Protein AF-A0A5S4GB01-F1 (afdb_monomer)

Nearest PDB structures (foldseek):
  4egv-assembly1_A  TM=8.892E-01  e=1.190E-04  Mycolicibacterium smegmatis MC2 155
  4egv-assembly4_D  TM=8.887E-01  e=1.339E-04  Mycolicibacterium smegmatis MC2 155
  4egv-assembly2_B  TM=8.871E-01  e=1.339E-04  Mycolicibacterium smegmatis MC2 155
  4egv-assembly3_C  TM=8.882E-01  e=2.570E-04  Mycolicibacterium smegmatis MC2 155
  3u4v-assembly2_B  TM=5.767E-01  e=1.149E-01  Tetrahymena thermophila

Mean predicted aligned error: 3.89 Å

pLDDT: mean 95.48, std 6.01, range [57.22, 98.81]

InterPro domains:
  IPR040771 Thiolase-like protein type 1, additional C-terminal domain [PF18313] (11-82)

Organism: NCBI:txid1642303

Foldseek 3Di:
DDPDDPDDDDDAAEDQDDFFKWAFQDKDFDADPVRHTQKIWTWTQDPPGHIYIEMERPPVVSVVVVVDDRGGPMWGWDDPPRGTYTDD

Solvent-accessible surface area (backbone atoms only — not comparable to full-atom values): 5246 Å² total; per-residue (Å²): 135,84,92,68,79,94,72,82,84,80,87,67,57,72,43,80,70,58,73,44,69,32,29,28,71,40,73,50,75,45,59,47,97,86,65,48,83,60,35,32,45,35,37,25,41,33,86,89,72,31,30,31,59,29,32,37,66,53,68,71,60,48,54,51,59,74,74,46,90,52,70,69,39,68,34,39,31,40,64,83,86,82,49,16,38,49,46,118

Secondary structure (DSSP, 8-state):
-----S--PPP--EES---EEEEEEEEEEEE-TTS-EEEEEEEEEETTTEEEEEEE--HHHHHHHHHS--TT-EEEEEE-SSSEEEE-

Sequence (88 aa):
GGAAPVFAAKG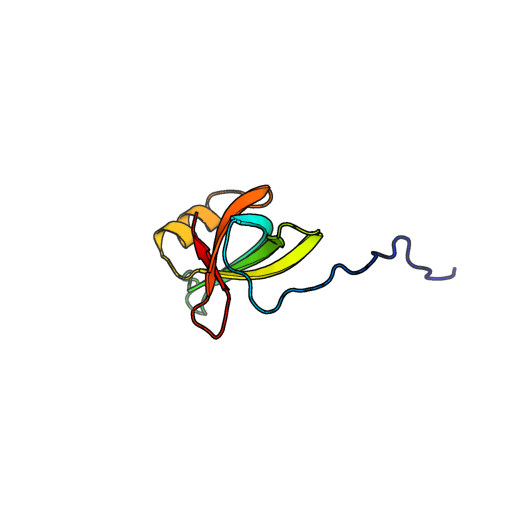VPIAASYEGPAVVAGYTVAHGRDGATERAVLVVDVPGGSRAHAVTEEPELLADAESRELVGQPVRLATDGKVNVASW

Structure (mmCIF, N/CA/C/O backbone):
data_AF-A0A5S4GB01-F1
#
_entry.id   AF-A0A5S4GB01-F1
#
loop_
_atom_site.group_PDB
_atom_site.id
_atom_site.type_symbol
_atom_site.label_atom_id
_atom_site.label_alt_id
_atom_site.label_comp_id
_atom_site.label_asym_id
_atom_site.label_entity_id
_atom_site.label_seq_id
_atom_site.pdbx_PDB_ins_code
_atom_site.Cartn_x
_atom_site.Cartn_y
_atom_site.Cartn_z
_atom_site.occupancy
_atom_site.B_iso_or_equiv
_atom_site.auth_seq_id
_atom_site.auth_comp_id
_atom_site.auth_asym_id
_atom_site.auth_atom_id
_atom_site.pdbx_PDB_model_num
ATOM 1 N N . GLY A 1 1 ? 40.959 9.696 -7.321 1.00 57.22 1 GLY A N 1
ATOM 2 C CA . GLY A 1 1 ? 40.049 8.552 -7.127 1.00 57.22 1 GLY A CA 1
ATOM 3 C C . GLY A 1 1 ? 38.723 8.899 -7.757 1.00 57.22 1 GLY A C 1
ATOM 4 O O . GLY A 1 1 ? 38.206 9.960 -7.443 1.00 57.22 1 GLY A O 1
ATOM 5 N N . GLY A 1 2 ? 38.233 8.100 -8.705 1.00 76.94 2 GLY A N 1
ATOM 6 C CA . GLY A 1 2 ? 36.960 8.367 -9.383 1.00 76.94 2 GLY A CA 1
ATOM 7 C C . GLY A 1 2 ? 35.779 7.8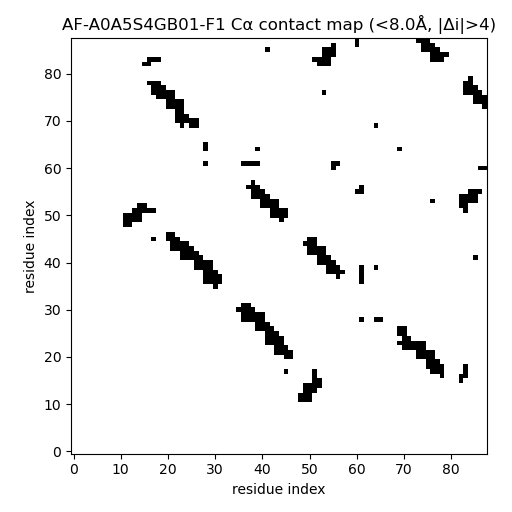47 -8.564 1.00 76.94 2 GLY A C 1
ATOM 8 O O . GLY A 1 2 ? 35.805 6.701 -8.126 1.00 76.94 2 GLY A O 1
ATOM 9 N N . ALA A 1 3 ? 34.760 8.680 -8.360 1.00 81.94 3 ALA A N 1
ATOM 10 C CA . ALA A 1 3 ? 33.524 8.321 -7.667 1.00 81.94 3 ALA A CA 1
ATOM 11 C C . ALA A 1 3 ? 32.562 7.574 -8.612 1.00 81.94 3 ALA A C 1
ATOM 13 O O . 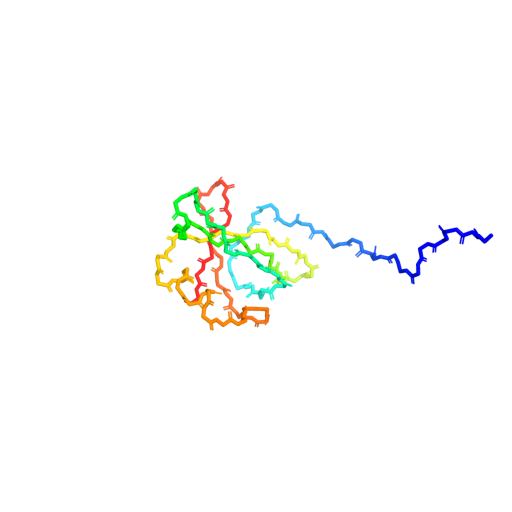ALA A 1 3 ? 31.538 8.115 -9.023 1.00 81.94 3 ALA A O 1
ATOM 14 N N . ALA A 1 4 ? 32.910 6.347 -9.003 1.00 86.12 4 ALA A N 1
ATOM 15 C CA . ALA A 1 4 ? 31.969 5.475 -9.704 1.00 86.12 4 ALA A CA 1
ATOM 16 C C . ALA A 1 4 ? 31.035 4.785 -8.685 1.00 86.12 4 ALA A C 1
ATOM 18 O O . ALA A 1 4 ? 31.520 4.337 -7.641 1.00 86.12 4 ALA A O 1
ATOM 19 N N . PRO A 1 5 ? 29.720 4.675 -8.956 1.00 86.25 5 PRO A N 1
ATOM 20 C CA . PRO A 1 5 ? 28.803 3.931 -8.098 1.00 86.25 5 PRO A CA 1
ATOM 21 C C . PRO A 1 5 ? 29.227 2.464 -7.963 1.00 86.25 5 PRO A C 1
ATOM 23 O O . PRO A 1 5 ? 29.484 1.796 -8.962 1.00 86.25 5 PRO A O 1
ATOM 26 N N . VAL A 1 6 ? 29.246 1.947 -6.732 1.00 90.25 6 VAL A N 1
ATOM 27 C CA . VAL A 1 6 ? 29.499 0.518 -6.451 1.00 90.25 6 VAL A CA 1
ATOM 28 C C . VAL A 1 6 ? 28.286 -0.373 -6.747 1.00 90.25 6 VAL A C 1
ATOM 30 O O . VAL A 1 6 ? 28.412 -1.593 -6.794 1.00 90.25 6 VAL A O 1
ATOM 33 N N . PHE A 1 7 ? 27.112 0.229 -6.961 1.00 86.88 7 PHE A N 1
ATOM 34 C CA . PHE A 1 7 ? 25.883 -0.460 -7.336 1.00 86.88 7 PHE A CA 1
ATOM 35 C C . PHE A 1 7 ? 24.991 0.458 -8.177 1.00 86.88 7 PHE A C 1
ATOM 37 O O . PHE A 1 7 ? 24.815 1.633 -7.855 1.00 86.88 7 PHE A O 1
ATOM 44 N N . ALA A 1 8 ? 24.407 -0.099 -9.235 1.00 86.31 8 ALA A N 1
ATOM 45 C CA . ALA A 1 8 ? 23.381 0.546 -10.040 1.00 86.31 8 ALA A CA 1
ATOM 46 C C . ALA A 1 8 ? 22.179 -0.399 -10.130 1.00 86.31 8 ALA A C 1
ATOM 48 O O . ALA A 1 8 ? 22.245 -1.443 -10.782 1.00 86.31 8 ALA A O 1
ATOM 49 N N . ALA A 1 9 ? 21.089 -0.051 -9.448 1.00 84.31 9 ALA A N 1
ATOM 50 C CA . ALA A 1 9 ? 19.868 -0.843 -9.489 1.00 84.31 9 ALA A CA 1
ATOM 51 C C . ALA A 1 9 ? 19.196 -0.727 -10.862 1.00 84.31 9 ALA A C 1
ATOM 53 O O . ALA A 1 9 ? 19.085 0.366 -11.422 1.00 84.31 9 ALA A O 1
ATOM 54 N N . LYS A 1 10 ? 18.661 -1.841 -11.371 1.00 88.88 10 LYS A N 1
ATOM 55 C CA . LYS A 1 10 ? 17.674 -1.784 -12.449 1.00 88.88 10 LYS A CA 1
ATOM 56 C C . LYS A 1 10 ? 16.334 -1.355 -11.851 1.00 88.88 10 LYS A C 1
ATOM 58 O O . LYS A 1 10 ? 15.866 -1.969 -10.896 1.00 88.88 10 LYS A O 1
ATOM 63 N N . GLY A 1 11 ? 15.729 -0.313 -12.415 1.00 89.62 11 GLY A N 1
ATOM 64 C CA . GLY A 1 11 ? 14.402 0.140 -12.001 1.00 89.62 11 GLY A CA 1
ATOM 65 C C . GLY A 1 11 ? 13.331 -0.934 -12.214 1.00 89.62 11 GLY A C 1
ATOM 66 O O . GLY A 1 11 ? 13.399 -1.714 -13.168 1.00 89.62 11 GLY A O 1
ATOM 67 N N . VAL A 1 12 ? 12.338 -0.942 -11.328 1.00 93.19 12 VAL A N 1
ATOM 68 C CA . VAL A 1 12 ? 11.144 -1.792 -11.410 1.00 93.19 12 VAL A CA 1
ATOM 69 C C . VAL A 1 12 ? 9.964 -0.920 -11.860 1.00 93.19 12 VAL A C 1
ATOM 71 O O . VAL A 1 12 ? 9.835 0.194 -11.346 1.00 93.19 12 VAL A O 1
ATOM 74 N N . PRO A 1 13 ? 9.114 -1.364 -12.808 1.00 96.50 13 PRO A N 1
ATOM 75 C CA . PRO A 1 13 ? 7.928 -0.608 -13.203 1.00 96.50 13 PRO A CA 1
ATOM 76 C C . PRO A 1 13 ? 6.980 -0.364 -12.024 1.00 96.50 13 PRO A C 1
ATOM 78 O O . PRO A 1 13 ? 6.830 -1.227 -11.158 1.00 96.50 13 PRO A O 1
ATOM 81 N N . ILE A 1 14 ? 6.314 0.794 -12.021 1.00 96.94 14 ILE A N 1
ATOM 82 C CA . ILE A 1 14 ? 5.309 1.142 -11.013 1.00 96.94 14 ILE A CA 1
ATOM 83 C C . ILE A 1 14 ? 3.911 1.080 -11.633 1.00 96.94 14 ILE A C 1
ATOM 85 O O . ILE A 1 14 ? 3.621 1.793 -12.593 1.00 96.94 14 ILE A O 1
ATOM 89 N N . ALA A 1 15 ? 3.042 0.249 -11.062 1.00 96.62 15 ALA A N 1
ATOM 90 C CA . ALA A 1 15 ? 1.613 0.248 -11.326 1.00 96.62 15 ALA A CA 1
ATOM 91 C C . ALA A 1 15 ? 0.954 1.372 -10.514 1.00 96.62 15 ALA A C 1
ATOM 93 O O . ALA A 1 15 ? 1.044 1.400 -9.286 1.00 96.62 15 ALA A O 1
ATOM 94 N N . ALA A 1 16 ? 0.299 2.309 -11.203 1.00 95.56 16 ALA A N 1
ATOM 95 C CA . ALA A 1 16 ? -0.389 3.425 -10.552 1.00 95.56 16 ALA A CA 1
ATOM 96 C C . ALA A 1 16 ? -1.599 2.953 -9.726 1.00 95.56 16 ALA A C 1
ATOM 98 O O . ALA A 1 16 ? -1.832 3.453 -8.629 1.00 95.56 16 ALA A O 1
ATOM 99 N N . SER A 1 17 ? -2.331 1.958 -10.234 1.00 96.25 17 SER A N 1
ATOM 100 C CA . SER A 1 17 ? -3.464 1.322 -9.563 1.00 96.25 17 SER A CA 1
ATOM 101 C C . SER A 1 17 ? -3.339 -0.197 -9.668 1.00 96.25 17 SER A C 1
ATOM 103 O O . SER A 1 17 ? -2.911 -0.712 -10.705 1.00 96.25 17 SER A O 1
ATOM 105 N N . TYR A 1 18 ? -3.670 -0.901 -8.588 1.00 97.31 18 TYR A N 1
ATOM 106 C CA . TYR A 1 18 ? -3.695 -2.355 -8.523 1.00 97.31 18 TYR A CA 1
ATOM 107 C C . TYR A 1 18 ? -4.684 -2.828 -7.451 1.00 97.31 18 TYR A C 1
ATOM 109 O O . TYR A 1 18 ? -4.650 -2.365 -6.312 1.00 97.31 18 TYR A O 1
ATOM 117 N N . GLU A 1 19 ? -5.515 -3.805 -7.809 1.00 97.88 19 GLU A N 1
ATOM 118 C CA . GLU A 1 19 ? -6.416 -4.500 -6.891 1.00 97.88 19 GLU A CA 1
ATOM 119 C C . GLU A 1 19 ? -6.028 -5.976 -6.799 1.00 97.88 19 GLU A C 1
ATOM 121 O O . GLU A 1 19 ? -5.855 -6.650 -7.816 1.00 97.88 19 GLU A O 1
ATOM 126 N N . GLY A 1 20 ? -5.928 -6.502 -5.578 1.00 98.25 20 GLY A N 1
ATOM 127 C CA . GLY A 1 20 ? -5.607 -7.906 -5.339 1.00 98.25 20 GLY A CA 1
ATOM 128 C C . GLY A 1 20 ? -4.449 -8.129 -4.365 1.00 98.25 20 GLY A C 1
ATOM 129 O O . GLY A 1 20 ? -4.091 -7.232 -3.603 1.00 98.25 20 GLY A O 1
ATOM 130 N N . PRO A 1 21 ? -3.886 -9.350 -4.329 1.00 98.50 21 PRO A N 1
ATOM 131 C CA . PRO A 1 21 ? -2.813 -9.701 -3.403 1.00 98.50 21 PRO A CA 1
ATOM 132 C C . PRO A 1 21 ? -1.490 -9.030 -3.788 1.00 98.50 21 PRO A C 1
ATOM 134 O O . PRO A 1 21 ? -1.179 -8.919 -4.976 1.00 98.50 21 PRO A O 1
ATOM 137 N N . ALA A 1 22 ? -0.706 -8.635 -2.787 1.00 98.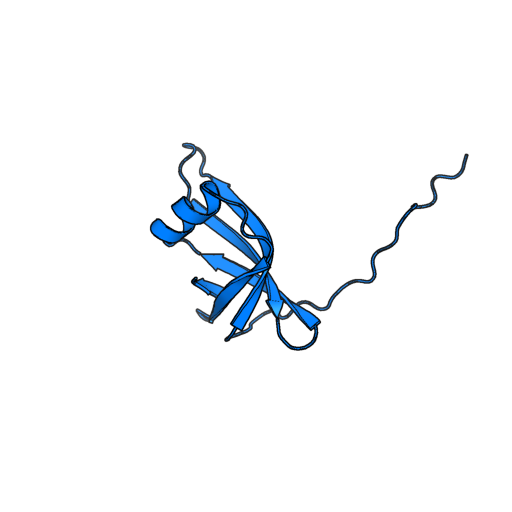62 22 ALA A N 1
ATOM 138 C CA . ALA A 1 22 ? 0.635 -8.074 -2.933 1.00 98.62 22 ALA A CA 1
ATOM 139 C C . ALA A 1 22 ? 1.506 -8.408 -1.704 1.00 98.62 22 ALA A C 1
ATOM 141 O O . ALA A 1 22 ? 1.012 -8.953 -0.714 1.00 98.62 22 ALA A O 1
ATOM 142 N N . VAL A 1 23 ? 2.801 -8.092 -1.763 1.00 98.75 23 VAL A N 1
ATOM 143 C CA . VAL A 1 23 ? 3.754 -8.316 -0.660 1.00 98.75 23 VAL A CA 1
ATOM 144 C C . VAL A 1 23 ? 4.514 -7.032 -0.362 1.00 98.75 23 VAL A C 1
ATOM 146 O O . VAL A 1 23 ? 4.993 -6.379 -1.281 1.00 98.75 23 VAL A O 1
ATOM 149 N N . VAL A 1 24 ? 4.655 -6.660 0.908 1.00 98.75 24 VAL A N 1
ATOM 150 C CA . VAL A 1 24 ? 5.384 -5.445 1.301 1.00 98.75 24 VAL A CA 1
ATOM 151 C C . VAL A 1 24 ? 6.874 -5.574 0.978 1.00 98.75 24 VAL A C 1
ATOM 153 O O . VAL A 1 24 ? 7.564 -6.450 1.493 1.00 98.75 24 VAL A O 1
ATOM 156 N N . ALA A 1 25 ? 7.381 -4.663 0.151 1.00 98.31 25 ALA A N 1
ATOM 157 C CA . ALA A 1 25 ? 8.798 -4.526 -0.185 1.00 98.31 25 ALA A CA 1
ATOM 158 C C . ALA A 1 25 ? 9.504 -3.452 0.662 1.00 98.31 25 ALA A C 1
ATOM 160 O O . ALA A 1 25 ? 10.729 -3.430 0.755 1.00 98.31 25 ALA A O 1
ATOM 161 N N . GLY A 1 26 ? 8.729 -2.542 1.247 1.00 98.44 26 GLY A N 1
ATOM 162 C CA . GLY A 1 26 ? 9.183 -1.481 2.134 1.00 98.44 26 GLY A CA 1
ATOM 163 C C . GLY A 1 26 ? 7.987 -0.681 2.627 1.00 98.44 26 GLY A C 1
ATOM 164 O O . GLY A 1 26 ? 6.953 -0.636 1.961 1.00 98.44 26 GLY A O 1
ATOM 165 N N . TYR A 1 27 ? 8.107 -0.059 3.789 1.00 98.75 27 TYR A N 1
ATOM 166 C CA . TYR A 1 27 ? 7.022 0.722 4.362 1.00 98.75 27 TYR A CA 1
ATOM 167 C C . TYR A 1 27 ? 7.559 1.803 5.291 1.00 98.75 27 TYR A C 1
ATOM 169 O O . TYR A 1 27 ? 8.730 1.803 5.671 1.00 98.75 27 TYR A O 1
ATOM 177 N N . THR A 1 28 ? 6.684 2.735 5.638 1.00 98.62 28 THR A N 1
ATOM 178 C CA . THR A 1 28 ? 6.886 3.671 6.736 1.00 98.62 28 THR A CA 1
ATOM 179 C C . THR A 1 28 ? 5.547 3.981 7.389 1.00 98.62 28 THR A C 1
ATOM 181 O O . THR A 1 28 ? 4.513 3.970 6.714 1.00 98.62 28 THR A O 1
ATOM 184 N N . VAL A 1 29 ? 5.570 4.284 8.683 1.00 98.44 29 VAL A N 1
ATOM 185 C CA . VAL A 1 29 ? 4.446 4.897 9.392 1.00 98.44 29 VAL A CA 1
ATOM 186 C C . VAL A 1 29 ? 4.751 6.385 9.510 1.00 98.44 29 VAL A C 1
ATOM 188 O O . VAL A 1 29 ? 5.799 6.778 10.016 1.00 98.44 29 VAL A O 1
ATOM 191 N N . ALA A 1 30 ? 3.866 7.212 8.967 1.00 98.06 30 ALA A N 1
ATOM 192 C CA . ALA A 1 30 ? 3.964 8.656 9.032 1.00 98.06 30 ALA A CA 1
ATOM 193 C C . ALA A 1 30 ? 3.235 9.169 10.278 1.00 98.06 30 ALA A C 1
ATOM 195 O O . ALA A 1 30 ? 2.041 8.909 10.465 1.00 98.06 30 ALA A O 1
ATOM 196 N N . HIS A 1 31 ? 3.963 9.930 11.093 1.00 97.94 31 HIS A N 1
ATOM 197 C CA . HIS A 1 31 ? 3.431 10.599 12.274 1.00 97.94 31 HIS A CA 1
ATOM 198 C C . HIS A 1 31 ? 3.118 12.065 11.997 1.00 97.94 31 HIS A C 1
ATOM 200 O O . HIS A 1 31 ? 3.870 12.763 11.308 1.00 97.94 31 HIS A O 1
ATOM 206 N N . GLY A 1 32 ? 2.016 12.522 12.580 1.00 95.44 32 GLY A N 1
ATOM 207 C CA . GLY A 1 32 ? 1.612 13.914 12.612 1.00 95.44 32 GLY A CA 1
ATOM 208 C C . GLY A 1 32 ? 2.542 14.773 13.463 1.00 95.44 32 GLY A C 1
ATOM 209 O O . GLY A 1 32 ? 3.487 14.314 14.109 1.00 95.44 32 GLY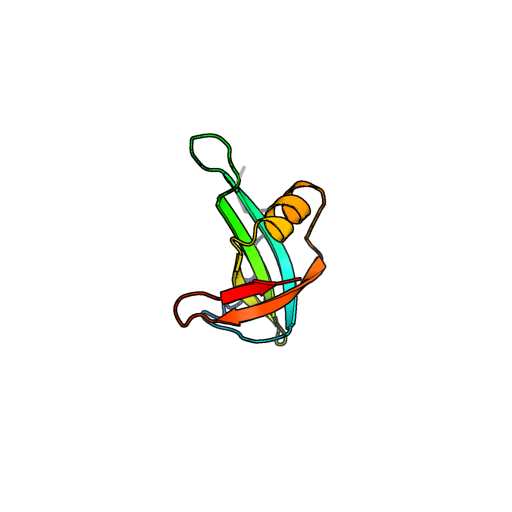 A O 1
ATOM 210 N N . ARG A 1 33 ? 2.263 16.078 13.492 1.00 96.06 33 ARG A N 1
ATOM 211 C CA . ARG A 1 33 ? 3.066 17.045 14.263 1.00 96.06 33 ARG A CA 1
ATOM 212 C C . ARG A 1 33 ? 2.992 16.808 15.775 1.00 96.06 33 ARG A C 1
ATOM 214 O O . ARG A 1 33 ? 3.917 17.180 16.491 1.00 96.06 33 ARG A O 1
ATOM 221 N N . ASP A 1 34 ? 1.891 16.239 16.245 1.00 96.50 34 ASP A N 1
ATOM 222 C CA . ASP A 1 34 ? 1.682 15.829 17.634 1.00 96.50 34 ASP A CA 1
ATOM 223 C C . ASP A 1 34 ? 2.336 14.476 17.968 1.00 96.50 34 ASP A C 1
ATOM 225 O O . ASP A 1 34 ? 2.334 14.069 19.128 1.00 96.50 34 ASP A O 1
ATOM 229 N N . GLY A 1 35 ? 2.932 13.807 16.976 1.00 94.62 35 GLY A N 1
ATOM 230 C CA . GLY A 1 35 ? 3.525 12.483 17.114 1.00 94.62 35 GLY A CA 1
ATOM 231 C C . GLY A 1 35 ? 2.517 11.338 17.025 1.00 94.62 35 GLY A C 1
ATOM 232 O O . GLY A 1 35 ? 2.926 10.194 17.194 1.00 94.62 35 GLY A O 1
ATOM 233 N N . ALA A 1 36 ? 1.234 11.604 16.761 1.00 95.12 36 ALA A N 1
ATOM 234 C CA . ALA A 1 36 ? 0.247 10.554 16.537 1.00 95.12 36 ALA A CA 1
ATOM 235 C C . ALA A 1 36 ? 0.456 9.893 15.168 1.00 95.12 36 ALA A C 1
ATOM 237 O O . ALA A 1 36 ? 0.871 10.547 14.210 1.00 95.12 36 ALA A O 1
ATOM 238 N N . THR A 1 37 ? 0.164 8.598 15.054 1.00 95.69 37 THR A N 1
ATOM 239 C CA . THR A 1 37 ? 0.155 7.913 13.759 1.00 95.69 37 THR A CA 1
ATOM 240 C C . THR A 1 37 ? -1.006 8.408 12.907 1.00 95.69 37 THR A C 1
ATOM 242 O O . THR A 1 37 ? -2.157 8.385 13.333 1.00 95.69 37 THR A O 1
ATOM 245 N N . GLU A 1 38 ? -0.707 8.858 11.689 1.00 96.50 38 GLU A N 1
ATOM 246 C CA . GLU A 1 38 ? -1.734 9.326 10.750 1.00 96.50 38 GLU A CA 1
ATOM 247 C C . GLU A 1 38 ? -1.958 8.322 9.618 1.00 96.50 38 GLU A C 1
ATOM 249 O O . GLU A 1 38 ? -3.085 8.144 9.163 1.00 96.50 38 GLU A O 1
ATOM 254 N N . ARG A 1 39 ? -0.888 7.675 9.131 1.00 97.25 39 ARG A N 1
ATOM 255 C CA . ARG A 1 39 ? -0.957 6.788 7.962 1.00 97.25 39 ARG A CA 1
ATOM 256 C C . ARG A 1 39 ? 0.273 5.905 7.813 1.00 97.25 39 ARG A C 1
ATOM 258 O O . ARG A 1 39 ? 1.391 6.370 8.012 1.00 97.25 39 ARG A O 1
ATOM 265 N N . ALA A 1 40 ? 0.095 4.688 7.313 1.00 98.31 40 ALA A N 1
ATOM 266 C CA . ALA A 1 40 ? 1.179 3.877 6.776 1.00 98.31 40 ALA A CA 1
ATOM 267 C C . ALA A 1 40 ? 1.254 4.032 5.252 1.00 98.31 40 ALA A C 1
ATOM 269 O O . ALA A 1 40 ? 0.231 4.025 4.565 1.00 98.31 40 ALA A O 1
ATOM 270 N N . VAL A 1 41 ? 2.469 4.161 4.718 1.00 98.56 41 VAL A N 1
ATOM 271 C CA . VAL A 1 41 ? 2.749 4.180 3.276 1.00 98.56 41 VAL A CA 1
ATOM 272 C C . VAL A 1 41 ? 3.594 2.963 2.940 1.00 98.56 41 VAL A C 1
ATOM 274 O O . VAL A 1 41 ? 4.659 2.762 3.520 1.00 98.56 41 VAL A O 1
ATOM 277 N N . LEU A 1 42 ? 3.118 2.158 1.996 1.00 98.81 42 LEU A N 1
ATOM 278 C CA . LEU A 1 42 ? 3.709 0.884 1.621 1.00 98.81 42 LEU A CA 1
ATOM 279 C C . LEU A 1 42 ? 4.165 0.928 0.162 1.00 98.81 42 LEU A C 1
ATOM 281 O O . LEU A 1 42 ? 3.455 1.413 -0.719 1.00 98.81 42 LEU A O 1
ATOM 285 N N . VAL A 1 43 ? 5.337 0.360 -0.091 1.00 98.56 43 VAL A N 1
ATOM 286 C CA . VAL A 1 43 ? 5.769 -0.108 -1.407 1.00 98.56 43 VAL A CA 1
ATOM 287 C C . VAL A 1 43 ? 5.524 -1.608 -1.427 1.00 98.56 43 VAL A C 1
ATOM 289 O O . VAL A 1 43 ? 6.050 -2.323 -0.574 1.00 98.56 43 VAL A O 1
ATOM 292 N N . VAL A 1 44 ? 4.748 -2.097 -2.390 1.00 98.75 44 VAL A N 1
ATOM 293 C CA . VAL A 1 44 ? 4.414 -3.521 -2.487 1.00 98.75 44 VAL A CA 1
ATOM 294 C C . VAL A 1 44 ? 4.848 -4.109 -3.820 1.00 98.75 44 VAL A C 1
ATOM 296 O O . VAL A 1 44 ? 4.682 -3.475 -4.861 1.00 98.75 44 VAL A O 1
ATOM 299 N N . ASP A 1 45 ? 5.382 -5.323 -3.793 1.00 98.50 45 ASP A N 1
ATOM 300 C CA . ASP A 1 45 ? 5.577 -6.154 -4.971 1.00 98.50 45 ASP A CA 1
ATOM 301 C C . ASP A 1 45 ? 4.225 -6.768 -5.361 1.00 98.50 45 ASP A C 1
ATOM 303 O O . ASP A 1 45 ? 3.557 -7.419 -4.551 1.00 98.50 45 ASP A O 1
ATOM 307 N N . VAL A 1 46 ? 3.813 -6.547 -6.610 1.00 97.62 46 VAL A N 1
ATOM 308 C CA . VAL A 1 46 ? 2.584 -7.123 -7.169 1.00 97.62 46 VAL A CA 1
ATOM 309 C C . VAL A 1 46 ? 2.920 -8.297 -8.098 1.00 97.62 46 VAL A C 1
ATOM 311 O O . VAL A 1 46 ? 4.004 -8.330 -8.699 1.00 97.62 46 VAL A O 1
ATOM 314 N N . PRO A 1 47 ? 2.007 -9.272 -8.268 1.00 95.62 47 PRO A N 1
ATOM 315 C CA . PRO A 1 47 ? 2.126 -10.299 -9.294 1.00 95.62 47 PRO A CA 1
ATOM 316 C C . PRO A 1 47 ? 2.480 -9.696 -10.661 1.00 95.62 47 PRO A C 1
ATOM 318 O O . PRO A 1 47 ? 1.902 -8.699 -11.087 1.00 95.62 47 PRO A O 1
ATOM 321 N N . GLY A 1 48 ? 3.452 -10.296 -11.350 1.00 89.44 48 GLY A N 1
ATOM 322 C CA . GLY A 1 48 ? 3.981 -9.770 -12.615 1.00 89.44 48 GLY A CA 1
ATOM 323 C C . GLY A 1 48 ? 5.244 -8.910 -12.477 1.00 89.44 48 GLY A C 1
ATOM 324 O O . GLY A 1 48 ? 5.763 -8.441 -13.487 1.00 89.44 48 GLY A O 1
ATOM 325 N N . GLY A 1 49 ? 5.777 -8.734 -11.261 1.00 88.69 49 GLY A N 1
ATOM 326 C CA . GLY A 1 49 ? 7.106 -8.152 -11.031 1.00 88.69 49 GLY A CA 1
ATOM 327 C C . GLY A 1 49 ? 7.170 -6.627 -11.131 1.00 88.69 49 GLY A C 1
ATOM 328 O O . GLY A 1 49 ? 8.260 -6.075 -11.258 1.00 88.69 49 GLY A O 1
ATOM 329 N N . SER A 1 50 ? 6.019 -5.954 -11.088 1.00 96.12 50 SER A N 1
ATOM 330 C CA . SER A 1 50 ? 5.934 -4.504 -10.878 1.00 96.12 50 SER A CA 1
ATOM 331 C C . SER A 1 50 ? 5.790 -4.19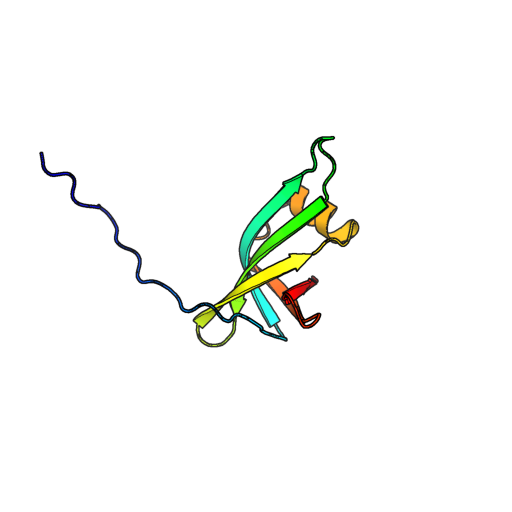4 -9.386 1.00 96.12 50 SER A C 1
ATOM 333 O O . SER A 1 50 ? 5.562 -5.093 -8.574 1.00 96.12 50 SER A O 1
ATOM 335 N N . ARG A 1 51 ? 5.880 -2.914 -9.024 1.00 98.06 51 ARG A N 1
ATOM 336 C CA . ARG A 1 51 ? 5.530 -2.424 -7.686 1.00 98.06 51 ARG A CA 1
ATOM 337 C C . ARG A 1 51 ? 4.337 -1.489 -7.719 1.00 98.06 51 ARG A C 1
ATOM 339 O O . ARG A 1 51 ? 4.083 -0.856 -8.736 1.00 98.06 51 ARG A O 1
ATOM 346 N N . ALA A 1 52 ? 3.641 -1.367 -6.600 1.00 98.31 52 ALA A N 1
ATOM 347 C CA . ALA A 1 52 ? 2.625 -0.343 -6.386 1.00 98.31 52 ALA A CA 1
ATOM 348 C C . ALA A 1 52 ? 2.891 0.392 -5.068 1.00 98.31 52 ALA A C 1
ATOM 350 O O . ALA A 1 52 ? 3.523 -0.149 -4.158 1.00 98.31 52 ALA A O 1
ATOM 351 N N . HIS A 1 53 ? 2.388 1.619 -4.969 1.00 98.44 53 HIS A N 1
ATOM 352 C CA . HIS A 1 53 ? 2.267 2.311 -3.689 1.00 98.44 53 HIS A CA 1
ATOM 353 C C . HIS A 1 53 ? 0.874 2.080 -3.126 1.00 98.44 53 HIS A C 1
ATOM 355 O O . HIS A 1 53 ? -0.102 2.147 -3.877 1.00 98.44 53 HIS A O 1
ATOM 361 N N . ALA A 1 54 ? 0.782 1.851 -1.824 1.00 98.56 54 ALA A N 1
ATOM 362 C CA . ALA A 1 54 ? -0.482 1.756 -1.116 1.00 98.56 54 ALA A CA 1
ATOM 363 C C . ALA A 1 54 ? -0.424 2.498 0.216 1.00 98.56 54 ALA A C 1
ATOM 365 O O . ALA A 1 54 ? 0.656 2.772 0.743 1.00 98.56 54 ALA A O 1
ATOM 366 N N . VAL A 1 55 ? -1.595 2.817 0.751 1.00 98.44 55 VAL A N 1
ATOM 367 C CA . VAL A 1 55 ? -1.745 3.474 2.047 1.00 98.44 55 VAL A CA 1
ATOM 368 C C . VAL A 1 55 ? -2.718 2.718 2.935 1.00 98.44 55 VAL A C 1
ATOM 370 O O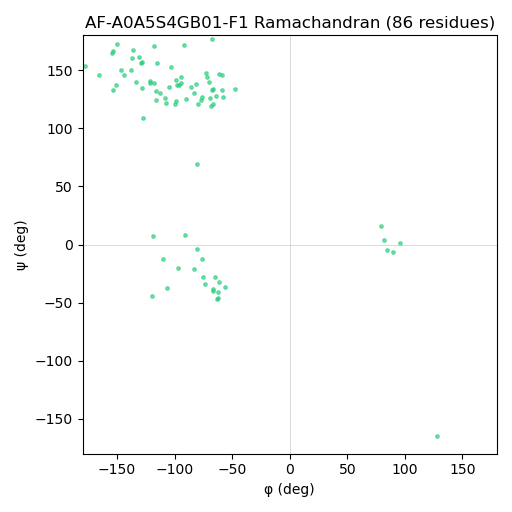 . VAL A 1 55 ? -3.583 2.003 2.440 1.00 98.44 55 VAL A O 1
ATOM 373 N N . THR A 1 56 ? -2.613 2.901 4.243 1.00 98.12 56 THR A N 1
ATOM 374 C CA . THR A 1 56 ? -3.720 2.621 5.160 1.00 98.12 56 THR A CA 1
ATOM 375 C C . THR A 1 56 ? -3.724 3.635 6.292 1.00 98.12 56 THR A C 1
ATOM 377 O O . THR A 1 56 ? -2.665 4.104 6.711 1.00 98.12 56 THR A O 1
ATOM 380 N N . GLU A 1 57 ? -4.917 3.986 6.749 1.00 97.50 57 GLU A N 1
ATOM 381 C CA . GLU A 1 57 ? -5.165 4.891 7.877 1.00 97.50 57 GLU A CA 1
ATOM 382 C C . GLU A 1 57 ? -5.928 4.152 8.996 1.00 97.50 57 GLU A C 1
ATOM 384 O O . GLU A 1 57 ? -6.337 4.759 9.981 1.00 97.50 57 GLU A O 1
ATOM 389 N N . GLU A 1 58 ? -6.112 2.830 8.857 1.00 97.88 58 GLU A N 1
ATOM 390 C CA . GLU A 1 58 ? -6.835 2.006 9.826 1.00 97.88 58 GLU A CA 1
ATOM 391 C C . GLU A 1 58 ? -6.046 1.907 11.143 1.00 97.88 58 GLU A C 1
ATOM 393 O O . GLU A 1 58 ? -4.934 1.366 11.135 1.00 97.88 58 GLU A O 1
ATOM 398 N N . PRO A 1 59 ? -6.589 2.373 12.287 1.00 97.56 59 PRO A N 1
ATOM 399 C CA . PRO A 1 59 ? -5.826 2.499 13.533 1.00 97.56 59 PRO A CA 1
ATOM 400 C C . PRO A 1 59 ? -5.168 1.199 14.006 1.00 97.56 59 PRO A C 1
ATOM 402 O O . PRO A 1 59 ? -4.052 1.208 14.521 1.00 97.56 59 PRO A O 1
ATOM 405 N N . GLU A 1 60 ? -5.848 0.072 13.806 1.00 98.19 60 GLU A N 1
ATOM 406 C CA . GLU A 1 60 ? -5.368 -1.256 14.197 1.00 98.19 60 GLU A CA 1
ATOM 407 C C . GLU A 1 60 ? -4.138 -1.669 13.377 1.00 98.19 60 GLU A C 1
ATOM 409 O O . GLU A 1 60 ? -3.166 -2.202 13.913 1.00 98.19 60 GLU A O 1
ATOM 414 N N . LEU A 1 61 ? -4.156 -1.351 12.081 1.00 98.50 61 LEU A N 1
ATOM 415 C CA . LEU A 1 61 ? -3.061 -1.632 11.159 1.00 98.50 61 LEU A CA 1
ATOM 416 C C . LEU A 1 61 ? -1.878 -0.688 11.389 1.00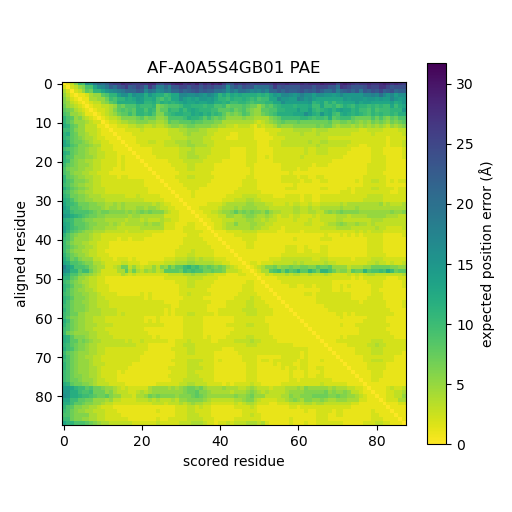 98.50 61 LEU A C 1
ATOM 418 O O . LEU A 1 61 ? -0.730 -1.106 11.264 1.00 98.50 61 LEU A O 1
ATOM 422 N N . LEU A 1 62 ? -2.135 0.568 11.769 1.00 98.56 62 LEU A N 1
ATOM 423 C CA . LEU A 1 62 ? -1.081 1.505 12.166 1.00 98.56 62 LEU A CA 1
ATOM 424 C C . LEU A 1 62 ? -0.346 1.016 13.418 1.00 98.56 62 LEU A C 1
ATOM 426 O O . LEU A 1 62 ? 0.882 0.970 13.418 1.00 98.56 62 LEU A O 1
ATOM 430 N N . ALA A 1 63 ? -1.085 0.589 14.445 1.00 98.25 63 ALA A N 1
ATOM 431 C CA . ALA A 1 63 ? -0.494 0.046 15.665 1.00 98.25 63 ALA A CA 1
ATOM 432 C C . ALA A 1 63 ? 0.319 -1.235 15.394 1.00 98.25 63 ALA A C 1
ATOM 434 O O . ALA A 1 63 ? 1.420 -1.399 15.923 1.00 98.25 63 ALA A O 1
ATOM 435 N N . ASP A 1 64 ? -0.187 -2.128 14.537 1.00 98.44 64 ASP A N 1
ATOM 436 C CA . ASP A 1 64 ? 0.546 -3.325 14.116 1.00 98.44 64 ASP A CA 1
ATOM 437 C C . ASP A 1 64 ? 1.842 -2.957 13.374 1.00 98.44 64 ASP A C 1
ATOM 439 O O . ASP A 1 64 ? 2.909 -3.461 13.726 1.00 98.44 64 ASP A O 1
ATOM 443 N N . ALA A 1 65 ? 1.778 -2.014 12.427 1.00 98.38 65 ALA A N 1
ATOM 444 C CA . ALA A 1 65 ? 2.927 -1.552 11.648 1.00 98.38 65 ALA A CA 1
ATOM 445 C C . ALA A 1 65 ? 4.042 -0.919 12.500 1.00 98.38 65 ALA A C 1
ATOM 447 O O . ALA A 1 65 ? 5.217 -1.034 12.147 1.00 98.38 65 ALA A O 1
ATOM 448 N N . GLU A 1 66 ? 3.702 -0.262 13.612 1.00 98.38 66 GLU A N 1
ATOM 449 C CA . GLU A 1 66 ? 4.688 0.260 14.570 1.00 98.38 66 GLU A CA 1
ATOM 450 C C . GLU A 1 66 ? 5.309 -0.831 15.449 1.00 98.38 66 GLU A C 1
ATOM 452 O O . GLU A 1 66 ? 6.438 -0.688 15.920 1.00 98.38 66 GLU A O 1
ATOM 457 N N . SER A 1 67 ? 4.577 -1.918 15.692 1.00 98.38 67 SER A N 1
ATOM 458 C CA . SER A 1 67 ? 4.974 -2.949 16.653 1.00 98.38 67 SER A CA 1
ATOM 459 C C . SER A 1 67 ? 5.963 -3.977 16.096 1.00 98.38 67 SER A C 1
ATOM 461 O O . SER A 1 67 ? 6.654 -4.650 16.867 1.00 98.38 67 SER A O 1
ATOM 463 N N . ARG A 1 68 ? 6.034 -4.126 14.766 1.00 98.44 68 ARG A N 1
ATOM 464 C CA . ARG A 1 68 ? 6.821 -5.174 14.103 1.00 98.44 68 ARG A CA 1
ATOM 465 C C . ARG A 1 68 ? 7.252 -4.794 12.690 1.00 98.44 68 ARG A C 1
ATOM 467 O O . ARG A 1 68 ? 6.692 -3.903 12.066 1.00 98.44 68 ARG A O 1
ATOM 474 N N . GLU A 1 69 ? 8.218 -5.549 12.175 1.00 98.25 69 GLU A N 1
ATOM 475 C CA . GLU A 1 69 ? 8.645 -5.499 10.775 1.00 98.25 69 GLU A CA 1
ATOM 476 C C . GLU A 1 69 ? 7.530 -5.996 9.835 1.00 98.25 69 GLU A C 1
ATOM 478 O O . GLU A 1 69 ? 6.921 -7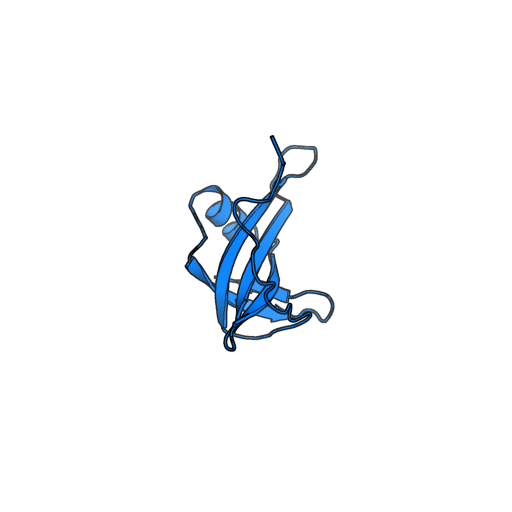.045 10.084 1.00 98.25 69 GLU A O 1
ATOM 483 N N . LEU A 1 70 ? 7.288 -5.254 8.747 1.00 98.62 70 LEU A N 1
ATOM 484 C CA . LEU A 1 70 ? 6.285 -5.587 7.730 1.00 98.62 70 LEU A CA 1
ATOM 485 C C . LEU A 1 70 ? 6.873 -6.013 6.385 1.00 98.62 70 LEU A C 1
ATOM 487 O O . LEU A 1 70 ? 6.129 -6.535 5.565 1.00 98.62 70 LEU A O 1
ATOM 491 N N . VAL A 1 71 ? 8.160 -5.835 6.096 1.00 98.69 71 VAL A N 1
ATOM 492 C CA . VAL A 1 71 ? 8.750 -6.329 4.844 1.00 98.69 71 VAL A CA 1
ATOM 493 C C . VAL A 1 71 ? 8.551 -7.845 4.734 1.00 98.69 71 VAL A C 1
ATOM 495 O O . VAL A 1 71 ? 8.887 -8.612 5.634 1.00 98.69 71 VAL A O 1
ATOM 498 N N . GLY A 1 72 ? 7.977 -8.282 3.612 1.00 98.50 72 GLY A N 1
ATOM 499 C CA . GLY A 1 72 ? 7.550 -9.663 3.380 1.00 98.50 72 GLY A CA 1
ATOM 500 C C . GLY A 1 72 ? 6.112 -9.977 3.812 1.00 98.50 72 GLY A C 1
ATOM 501 O O . GLY A 1 72 ? 5.624 -11.061 3.496 1.00 98.50 72 GLY A O 1
ATOM 502 N N . GLN A 1 73 ? 5.407 -9.053 4.473 1.00 98.62 73 GLN A N 1
ATOM 503 C CA . GLN A 1 73 ? 4.003 -9.212 4.859 1.00 98.62 73 GLN A CA 1
ATOM 504 C C . GLN A 1 73 ? 3.104 -9.322 3.613 1.00 98.62 73 GLN A C 1
ATOM 506 O O . GLN A 1 73 ? 3.139 -8.435 2.751 1.00 98.62 73 GLN A O 1
ATOM 511 N N . PRO A 1 74 ? 2.256 -10.361 3.511 1.00 98.69 74 PRO A N 1
ATOM 512 C CA . PRO A 1 74 ? 1.173 -10.394 2.538 1.00 98.69 74 PRO A CA 1
ATOM 513 C C . PRO A 1 74 ? 0.113 -9.344 2.875 1.00 98.69 74 PRO A C 1
ATOM 515 O O . PRO A 1 74 ? -0.338 -9.257 4.017 1.00 98.69 74 PRO A O 1
ATOM 518 N N . VAL A 1 75 ? -0.310 -8.585 1.869 1.00 98.75 75 VAL A N 1
ATOM 519 C CA . VAL A 1 75 ? -1.389 -7.596 1.977 1.00 98.75 75 VAL A CA 1
ATOM 520 C C . VAL A 1 75 ? -2.381 -7.782 0.833 1.00 98.75 75 VAL A C 1
ATOM 522 O O . VAL A 1 75 ? -2.065 -8.369 -0.209 1.00 98.75 75 VAL A O 1
ATOM 525 N N . ARG A 1 76 ? -3.585 -7.240 0.995 1.00 98.69 76 ARG A N 1
ATOM 526 C CA . ARG A 1 76 ? -4.550 -7.078 -0.092 1.00 98.69 76 ARG A CA 1
ATOM 527 C C . ARG A 1 76 ? -4.752 -5.599 -0.383 1.00 98.69 76 ARG A C 1
ATOM 529 O O . ARG A 1 76 ? -4.998 -4.813 0.529 1.00 98.69 76 ARG A O 1
ATOM 536 N N . LEU A 1 77 ? -4.658 -5.251 -1.662 1.00 98.56 77 LEU A N 1
ATOM 537 C CA . LEU A 1 77 ? -4.936 -3.917 -2.166 1.00 98.56 77 LEU A CA 1
ATOM 538 C C . LEU A 1 77 ? -6.351 -3.836 -2.739 1.00 98.56 77 LEU A C 1
ATOM 540 O O . LEU A 1 77 ? -6.786 -4.725 -3.476 1.00 98.56 77 LEU A O 1
ATOM 544 N N . ALA A 1 78 ? -7.034 -2.747 -2.416 1.00 98.12 78 ALA A N 1
ATOM 545 C CA . ALA A 1 78 ? -8.181 -2.219 -3.146 1.00 98.12 78 ALA A CA 1
ATOM 546 C C . ALA A 1 78 ? -7.825 -0.816 -3.666 1.00 98.12 78 ALA A C 1
ATOM 548 O O . ALA A 1 78 ? -6.800 -0.264 -3.271 1.00 98.12 78 ALA A O 1
ATOM 549 N N . THR A 1 79 ? -8.652 -0.210 -4.516 1.00 95.25 79 THR A N 1
ATOM 550 C CA . THR A 1 79 ? -8.493 1.205 -4.884 1.00 95.25 79 THR A CA 1
ATOM 551 C C . THR A 1 79 ? -9.739 2.001 -4.529 1.00 95.25 79 THR A C 1
ATOM 553 O O . THR A 1 79 ? -10.860 1.534 -4.707 1.00 95.25 79 THR A O 1
ATOM 556 N N . ASP A 1 80 ? -9.539 3.222 -4.041 1.00 90.00 80 ASP A N 1
ATOM 557 C CA . ASP A 1 80 ? -10.609 4.210 -3.855 1.00 90.00 80 ASP A CA 1
ATOM 558 C C . ASP A 1 80 ? -10.796 5.103 -5.103 1.00 90.00 80 ASP A C 1
ATOM 560 O O . ASP A 1 80 ? -11.513 6.105 -5.072 1.00 90.00 80 ASP A O 1
ATOM 564 N N . GLY A 1 81 ? -10.118 4.764 -6.208 1.00 89.31 81 GLY A N 1
ATOM 565 C CA . GLY A 1 81 ? -10.074 5.544 -7.446 1.00 89.31 81 GLY A CA 1
ATOM 566 C C . GLY A 1 81 ? -9.020 6.658 -7.459 1.00 89.31 81 GLY A C 1
ATOM 567 O O . GLY A 1 81 ? -8.840 7.300 -8.495 1.00 89.31 81 GLY A O 1
ATOM 568 N N . LYS A 1 82 ? -8.307 6.892 -6.350 1.00 92.81 82 LYS A N 1
ATOM 569 C CA . LYS A 1 82 ? -7.205 7.866 -6.242 1.00 92.81 82 LYS A CA 1
ATOM 570 C C . LYS A 1 82 ? -5.889 7.200 -5.862 1.00 92.81 82 LYS A C 1
ATOM 572 O O . LYS A 1 82 ? -4.854 7.528 -6.438 1.00 92.81 82 LYS A O 1
ATOM 577 N N . VAL A 1 83 ? -5.927 6.286 -4.899 1.00 96.25 83 VAL A N 1
ATOM 578 C CA . VAL A 1 83 ? -4.779 5.540 -4.381 1.00 96.25 83 VAL A CA 1
ATOM 579 C C . VAL A 1 83 ? -5.135 4.065 -4.205 1.00 96.25 83 VAL A C 1
ATOM 581 O O . VAL A 1 83 ? -6.301 3.668 -4.274 1.00 96.25 83 VAL A O 1
ATOM 584 N N . ASN A 1 84 ? -4.117 3.233 -3.991 1.00 98.38 84 ASN A N 1
ATOM 585 C CA . ASN A 1 84 ? -4.334 1.872 -3.512 1.00 98.38 84 ASN A CA 1
ATOM 586 C C . ASN A 1 84 ? -4.409 1.896 -1.982 1.00 98.38 84 ASN A C 1
ATOM 588 O O . ASN A 1 84 ? -3.580 2.535 -1.333 1.00 98.38 84 ASN A O 1
ATOM 592 N N . VAL A 1 85 ? -5.377 1.190 -1.414 1.00 98.50 85 VAL A N 1
ATOM 593 C CA . VAL A 1 85 ? -5.584 1.042 0.026 1.00 98.50 85 VAL A CA 1
ATOM 594 C C . VAL A 1 85 ? -5.206 -0.378 0.423 1.00 98.50 85 VAL A C 1
ATOM 596 O O . VAL A 1 85 ? -5.685 -1.340 -0.178 1.00 98.50 85 VAL A O 1
ATOM 599 N N . ALA A 1 86 ? -4.316 -0.504 1.402 1.00 98.56 86 ALA A N 1
ATOM 600 C CA . ALA A 1 86 ? -3.821 -1.775 1.906 1.00 98.56 86 ALA A CA 1
ATOM 601 C C . ALA A 1 86 ? -4.618 -2.247 3.126 1.00 98.56 86 ALA A C 1
ATOM 603 O O . ALA A 1 86 ? -5.002 -1.463 3.989 1.00 98.56 86 ALA A O 1
ATOM 604 N N . SER A 1 87 ? -4.797 -3.560 3.206 1.00 98.50 87 SER A N 1
ATOM 605 C CA . SER A 1 87 ? -5.322 -4.280 4.367 1.00 98.50 87 SER A CA 1
ATOM 606 C C . SER A 1 87 ? -4.510 -5.557 4.575 1.00 98.50 87 SER A C 1
ATOM 608 O O . SER A 1 87 ? -3.981 -6.111 3.600 1.00 98.50 87 SER A O 1
ATOM 610 N N . TRP A 1 88 ? -4.388 -6.005 5.824 1.00 97.94 88 TRP A N 1
ATOM 611 C CA . TRP A 1 88 ? -3.755 -7.270 6.197 1.00 97.94 88 TRP A CA 1
ATOM 612 C C . TRP A 1 88 ? -4.326 -7.830 7.492 1.00 97.94 88 TRP A C 1
ATOM 614 O O . TRP A 1 88 ? -4.935 -7.045 8.249 1.00 97.94 88 TRP A O 1
#

Radius of gyration: 15.09 Å; Cα contacts (8 Å, |Δi|>4): 177; chains: 1; bounding box: 51×27×31 Å